Protein AF-A0A0W8JJV1-F1 (afdb_monomer)

Solvent-accessible surface area (backbone atoms only — not comparable to full-atom values): 6051 Å² total; per-residue (Å²): 138,85,85,78,83,78,82,80,78,82,78,80,49,69,57,56,30,38,71,72,65,42,28,28,62,51,19,22,53,38,11,50,70,58,45,74,84,75,52,68,75,64,50,47,76,51,38,89,70,52,61,69,45,19,51,52,20,21,54,55,14,33,59,64,47,35,38,43,93,52,21,30,60,43,9,46,69,66,56,85,80,84,60,72,34,67,90,46,96,44,20,68,58,17,52,54,32,19,46,59,18,32,55,57,48,72,73,113

Secondary structure (DSSP, 8-state):
----------PPPHHHHHHHT-HHHHHHHHHHTTPPPPPHHHHHTTSS--HHHHHHHHHHHHHHHT-HHHHHHHHHTTPPP-STTTTSTTHHHHHHHHHHHHHHHHT-

pLDDT: mean 92.49, std 11.28, range [46.62, 98.62]

Radius of gyration: 17.1 Å; Cα contacts (8 Å, |Δi|>4): 162; chains: 1; bounding box: 38×56×35 Å

Sequence (108 aa):
MVISLLLLGCSASEQSLATQGDWYQIGYRDGIAGHQQRSYQALHKLGAVQLADYDEGYDDGVTQYCNPDFAYQIGLSGQYYDGVCAGTPAGNQFRMEWQRGWDQYTSH

Nearest PDB structures (foldseek):
  1s94-assembly1_A  TM=2.126E-01  e=8.726E+00  Doryteuthis pealeii

Structure (mmCIF, N/CA/C/O backbone):
data_AF-A0A0W8JJV1-F1
#
_entry.id   AF-A0A0W8JJV1-F1
#
loop_
_atom_site.group_PDB
_atom_site.id
_atom_site.type_symbol
_atom_site.label_atom_id
_atom_site.label_alt_id
_atom_site.label_comp_id
_atom_site.label_asym_id
_atom_site.label_entity_id
_atom_site.label_seq_id
_atom_site.pdbx_PDB_ins_code
_atom_site.Cartn_x
_atom_site.Cartn_y
_atom_site.Cartn_z
_atom_site.occupancy
_atom_site.B_iso_or_equiv
_atom_site.auth_seq_id
_atom_site.auth_comp_id
_atom_site.auth_asym_id
_atom_site.auth_atom_id
_atom_site.pdbx_PDB_model_num
ATOM 1 N N . MET A 1 1 ? -6.068 44.130 -4.032 1.00 46.62 1 MET A N 1
ATOM 2 C CA . MET A 1 1 ? -6.461 43.352 -2.840 1.00 46.62 1 MET A CA 1
ATOM 3 C C . MET A 1 1 ? -6.608 41.908 -3.291 1.00 46.62 1 MET A C 1
ATOM 5 O O . MET A 1 1 ? -7.555 41.613 -4.004 1.00 46.62 1 MET A O 1
ATOM 9 N N . VAL A 1 2 ? -5.610 41.061 -3.029 1.00 55.41 2 VAL A N 1
ATOM 10 C CA . VAL A 1 2 ? -5.605 39.653 -3.461 1.00 55.41 2 VAL A CA 1
ATOM 11 C C . VAL A 1 2 ? -6.060 38.825 -2.265 1.00 55.41 2 VAL A C 1
ATOM 13 O O . VAL A 1 2 ? -5.383 38.802 -1.243 1.00 55.41 2 VAL A O 1
ATOM 16 N N . ILE A 1 3 ? -7.247 38.231 -2.361 1.00 61.06 3 ILE A N 1
ATOM 17 C CA . ILE A 1 3 ? -7.768 37.303 -1.356 1.00 61.06 3 ILE A CA 1
ATOM 18 C C . ILE A 1 3 ? -7.165 35.937 -1.681 1.00 61.06 3 ILE A C 1
ATOM 20 O O . ILE A 1 3 ? -7.613 35.254 -2.599 1.00 61.06 3 ILE A O 1
ATOM 24 N N . SER A 1 4 ? -6.112 35.564 -0.958 1.00 56.88 4 SER A N 1
ATOM 25 C CA . SER A 1 4 ? -5.569 34.208 -0.991 1.00 56.88 4 SER A CA 1
ATOM 26 C C . SER A 1 4 ? -6.452 33.309 -0.124 1.00 56.88 4 SER A C 1
ATOM 28 O O . SER A 1 4 ? -6.416 33.399 1.102 1.00 56.88 4 SER A O 1
ATOM 30 N N . LEU A 1 5 ? -7.264 32.455 -0.755 1.00 66.38 5 LEU A N 1
ATOM 31 C CA . LEU A 1 5 ? -7.949 31.351 -0.081 1.00 66.38 5 LEU A CA 1
ATOM 32 C C . LEU A 1 5 ? -6.898 30.309 0.330 1.00 66.38 5 LEU A C 1
ATOM 34 O O . LEU A 1 5 ? -6.390 29.560 -0.502 1.00 66.38 5 LEU A O 1
ATOM 38 N N . LEU A 1 6 ? -6.558 30.273 1.618 1.00 62.62 6 LEU A N 1
ATOM 39 C CA . LEU A 1 6 ? -5.810 29.170 2.215 1.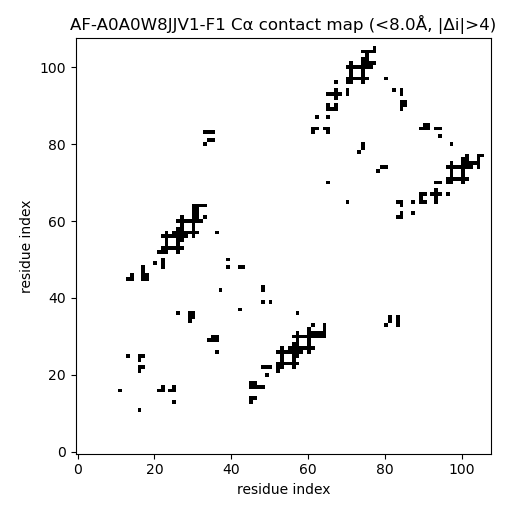00 62.62 6 LEU A CA 1
ATOM 40 C C . LEU A 1 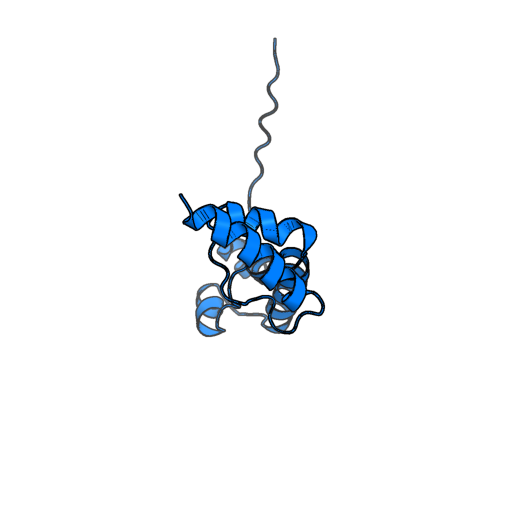6 ? -6.772 27.989 2.382 1.00 62.62 6 LEU A C 1
ATOM 42 O O . LEU A 1 6 ? -7.629 27.996 3.264 1.00 62.62 6 LEU A O 1
ATOM 46 N N . LEU A 1 7 ? -6.650 26.984 1.516 1.00 61.34 7 LEU A N 1
ATOM 47 C CA . LEU A 1 7 ? -7.309 25.693 1.695 1.00 61.34 7 LEU A CA 1
ATOM 48 C C . LEU A 1 7 ? -6.632 24.969 2.868 1.00 61.34 7 LEU A C 1
ATOM 50 O O . LEU A 1 7 ? -5.616 24.300 2.700 1.00 61.34 7 LEU A O 1
ATOM 54 N N . LEU A 1 8 ? -7.179 25.130 4.072 1.00 58.78 8 LEU A N 1
ATOM 55 C CA . LEU A 1 8 ? -6.830 24.295 5.219 1.00 58.78 8 LEU A CA 1
ATOM 56 C C . LEU A 1 8 ? -7.575 22.960 5.080 1.00 58.78 8 LEU A C 1
ATOM 58 O O . LEU A 1 8 ? -8.708 22.820 5.531 1.00 58.78 8 LEU A O 1
ATOM 62 N N . GLY A 1 9 ? -6.955 21.982 4.420 1.00 60.75 9 GLY A N 1
ATOM 63 C CA . GLY A 1 9 ? -7.421 20.599 4.474 1.00 60.75 9 GLY A CA 1
ATOM 64 C C . GLY A 1 9 ? -7.030 19.981 5.816 1.00 60.75 9 GLY A C 1
ATOM 65 O O . GLY A 1 9 ? -5.862 19.659 6.020 1.00 60.75 9 GLY A O 1
ATOM 66 N N . CYS A 1 10 ? -7.975 19.819 6.744 1.00 73.12 10 CYS A N 1
ATOM 67 C CA . CYS A 1 10 ? -7.743 19.008 7.941 1.00 73.12 10 CYS A CA 1
ATOM 68 C C . CYS A 1 10 ? -7.659 17.534 7.527 1.00 73.12 10 CYS A C 1
ATOM 70 O O . CYS A 1 10 ? -8.680 16.920 7.223 1.00 73.12 10 CYS A O 1
ATOM 72 N N . SER A 1 11 ? -6.456 16.955 7.513 1.00 78.44 11 SER A N 1
ATOM 73 C CA . SER A 1 11 ? -6.323 15.502 7.432 1.00 78.44 11 SER A CA 1
ATOM 74 C C . SER A 1 11 ? -6.717 14.893 8.778 1.00 78.44 11 SER A C 1
ATOM 76 O O . SER A 1 11 ? -6.249 15.315 9.838 1.00 78.44 11 SER A O 1
ATOM 78 N N . ALA A 1 12 ? -7.616 13.910 8.757 1.00 84.69 12 ALA A N 1
ATOM 79 C CA . ALA A 1 12 ? -7.942 13.157 9.960 1.00 84.69 12 ALA A CA 1
ATOM 80 C C . ALA A 1 12 ? -6.732 12.300 10.371 1.00 84.69 12 ALA A C 1
ATOM 82 O O . ALA A 1 12 ? -6.128 11.605 9.545 1.00 84.69 12 ALA A O 1
ATOM 83 N N . SER A 1 13 ? -6.367 12.340 11.653 1.00 92.69 13 SER A N 1
ATOM 84 C CA . SER A 1 13 ? -5.364 11.426 12.202 1.00 92.69 13 SER A CA 1
ATOM 85 C C . SER A 1 13 ? -5.927 10.004 12.293 1.00 92.69 13 SER A C 1
ATOM 87 O O . SER A 1 13 ? -7.134 9.819 12.434 1.00 92.69 13 SER A O 1
ATOM 89 N N . GLU A 1 14 ? -5.058 8.992 12.258 1.00 93.25 14 GLU A N 1
ATOM 90 C CA . GLU A 1 14 ? -5.474 7.588 12.423 1.00 93.25 14 GLU A CA 1
ATOM 91 C C . GLU A 1 14 ? -6.181 7.359 13.761 1.00 93.25 14 GLU A C 1
ATOM 93 O O . GLU A 1 14 ? -7.213 6.700 13.810 1.00 93.25 14 GLU A O 1
ATOM 98 N N . GLN A 1 15 ? -5.685 7.982 14.837 1.00 94.62 15 GLN A N 1
ATOM 99 C CA . GLN A 1 15 ? -6.322 7.910 16.151 1.00 94.62 15 GLN A CA 1
ATOM 100 C C . GLN A 1 15 ? -7.755 8.462 16.126 1.00 94.62 15 GLN A C 1
ATOM 102 O O . GLN A 1 15 ? -8.647 7.918 16.776 1.00 94.62 15 GLN A O 1
ATOM 107 N N . SER A 1 16 ? -7.978 9.541 15.368 1.00 95.31 16 SER A N 1
ATOM 108 C CA . SER A 1 16 ? -9.301 10.140 15.202 1.00 95.31 16 SER A CA 1
ATOM 109 C C . SER A 1 16 ? -10.231 9.221 14.408 1.00 95.31 16 SER A C 1
ATOM 111 O O . SER A 1 16 ? -11.379 9.046 14.808 1.00 95.31 16 SER A O 1
ATOM 113 N N . LEU A 1 17 ? -9.739 8.596 13.333 1.00 95.56 17 LEU A N 1
ATOM 114 C CA . LEU A 1 17 ? -10.499 7.617 12.545 1.00 95.56 17 LEU A CA 1
ATOM 115 C C . LEU A 1 17 ? -10.885 6.399 13.395 1.00 95.56 17 LEU A C 1
ATOM 117 O O . LEU A 1 17 ? -12.057 6.045 13.460 1.00 95.56 17 LEU A O 1
ATOM 121 N N . ALA A 1 18 ? -9.935 5.838 14.150 1.00 95.81 18 ALA A N 1
ATOM 122 C CA . ALA A 1 18 ? -10.181 4.705 15.042 1.00 95.81 18 ALA A CA 1
ATOM 123 C C . ALA A 1 18 ? -11.201 5.045 16.142 1.00 95.81 18 ALA A C 1
ATOM 125 O O . ALA A 1 18 ? -12.072 4.237 16.456 1.00 95.81 18 ALA A O 1
ATOM 126 N N . THR A 1 19 ? -11.141 6.262 16.695 1.00 95.19 19 THR A N 1
ATOM 127 C CA . THR A 1 19 ? -12.117 6.746 17.691 1.00 95.19 19 THR A CA 1
ATOM 128 C C . THR A 1 19 ? -13.516 6.918 17.090 1.00 95.19 19 THR A C 1
ATOM 130 O O . THR A 1 19 ? -14.509 6.699 17.777 1.00 95.19 19 THR A O 1
ATOM 133 N N . GLN A 1 20 ? -13.603 7.291 15.812 1.00 95.25 20 GLN A N 1
ATOM 134 C CA . GLN A 1 20 ? -14.860 7.398 15.064 1.00 95.25 20 GLN A CA 1
ATOM 135 C C . GLN A 1 20 ? -15.365 6.042 14.541 1.00 95.25 20 GLN A C 1
ATOM 137 O O . GLN A 1 20 ? -16.480 5.972 14.031 1.00 95.25 20 GLN A O 1
ATOM 142 N N . GLY A 1 21 ? -14.572 4.974 14.682 1.00 95.62 21 GLY A N 1
ATOM 143 C CA . GLY A 1 21 ? -14.887 3.638 14.176 1.00 95.62 21 GLY A CA 1
ATOM 144 C C . GLY A 1 21 ? -14.629 3.450 12.678 1.00 95.62 21 GLY A C 1
ATOM 145 O O . GLY A 1 21 ? -14.996 2.410 12.139 1.00 95.62 21 GLY A O 1
ATOM 146 N N . ASP A 1 22 ? -13.986 4.410 12.011 1.00 97.12 22 ASP A N 1
ATOM 147 C CA . ASP A 1 22 ? -13.701 4.378 10.573 1.00 97.12 22 ASP A CA 1
ATOM 148 C C . ASP A 1 22 ? -12.427 3.567 10.277 1.00 97.12 22 ASP A C 1
ATOM 150 O O . ASP A 1 22 ? -11.352 4.102 9.992 1.00 97.12 22 ASP A O 1
ATOM 154 N N . TRP A 1 23 ? -12.535 2.247 10.428 1.00 98.25 23 TRP A N 1
ATOM 155 C CA . TRP A 1 23 ? -11.430 1.314 10.195 1.00 98.25 23 TRP A CA 1
ATOM 156 C C . TRP A 1 23 ? -11.157 1.082 8.710 1.00 98.25 23 TRP A C 1
ATOM 158 O O . TRP A 1 23 ? -9.993 0.916 8.340 1.00 98.25 23 TRP A O 1
ATOM 168 N N . TYR A 1 24 ? -12.191 1.178 7.869 1.00 98.56 24 TYR A N 1
ATOM 169 C CA . TYR A 1 24 ? -12.064 1.152 6.413 1.00 98.56 24 TYR A CA 1
ATOM 170 C C . TYR A 1 24 ? -11.083 2.217 5.924 1.00 98.56 24 TYR A C 1
ATOM 172 O O . TYR A 1 24 ? -10.130 1.901 5.214 1.00 98.56 24 TYR A O 1
ATOM 180 N N . GLN A 1 25 ? -11.226 3.471 6.367 1.00 98.00 25 GLN A N 1
ATOM 181 C CA . GLN A 1 25 ? -10.332 4.535 5.917 1.00 98.00 25 GLN A CA 1
ATOM 182 C C . GLN A 1 25 ? -8.885 4.340 6.392 1.00 98.00 25 GLN A C 1
ATOM 184 O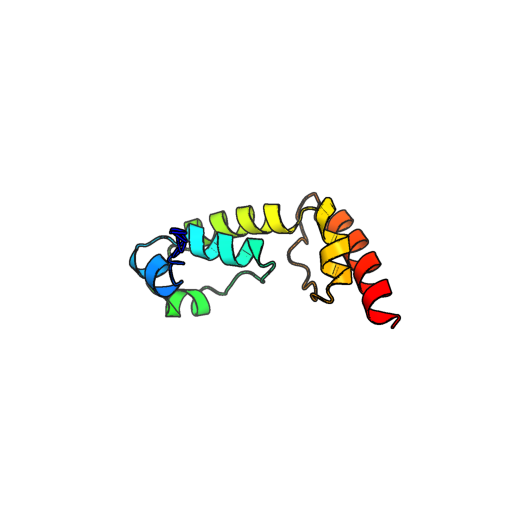 O . GLN A 1 25 ? -7.953 4.791 5.722 1.00 98.00 25 GLN A O 1
ATOM 189 N N . ILE A 1 26 ? -8.666 3.683 7.535 1.00 97.88 26 ILE A N 1
ATOM 190 C CA . ILE A 1 26 ? -7.314 3.330 7.996 1.00 97.88 26 ILE A CA 1
ATOM 191 C C . ILE A 1 26 ? -6.709 2.275 7.062 1.00 97.88 26 ILE A C 1
ATOM 193 O O . ILE A 1 26 ? -5.590 2.470 6.587 1.00 97.88 26 ILE A O 1
ATOM 197 N N . GLY A 1 27 ? -7.457 1.212 6.750 1.00 98.25 27 GLY A N 1
ATOM 198 C CA . GLY A 1 27 ? -7.031 0.165 5.817 1.00 98.25 27 GLY A CA 1
ATOM 199 C C . GLY A 1 27 ? -6.742 0.714 4.428 1.00 98.25 27 GLY A C 1
ATOM 200 O O . GLY A 1 27 ? -5.649 0.526 3.899 1.00 98.25 27 GLY A O 1
ATOM 201 N N . TYR A 1 28 ? -7.666 1.509 3.891 1.00 98.50 28 TYR A N 1
ATOM 202 C CA . TYR A 1 28 ? -7.518 2.155 2.592 1.00 98.50 28 TYR A CA 1
ATOM 203 C C . TYR A 1 28 ? -6.255 3.005 2.508 1.00 98.50 28 TYR A C 1
ATOM 205 O O . TYR A 1 28 ? -5.516 2.925 1.528 1.00 98.50 28 TYR A O 1
ATOM 213 N N . ARG A 1 29 ? -5.952 3.776 3.558 1.00 97.25 29 ARG A N 1
ATOM 214 C CA . ARG A 1 29 ? -4.729 4.587 3.625 1.00 97.25 29 ARG A CA 1
ATOM 215 C C . ARG A 1 29 ? -3.456 3.747 3.633 1.00 97.25 29 ARG A C 1
ATOM 217 O O . ARG A 1 29 ? -2.496 4.144 2.978 1.00 97.25 29 ARG A O 1
ATOM 224 N N . ASP A 1 30 ? -3.442 2.627 4.351 1.00 97.56 30 ASP A N 1
ATOM 225 C CA . ASP A 1 30 ? -2.312 1.694 4.331 1.00 97.56 30 ASP A CA 1
ATOM 226 C C . ASP A 1 30 ? -2.131 1.082 2.932 1.00 97.56 30 ASP A C 1
ATOM 228 O O . ASP A 1 30 ? -1.013 1.046 2.411 1.00 97.56 30 ASP A O 1
ATOM 232 N N . GLY A 1 31 ? -3.233 0.670 2.299 1.00 97.12 31 GLY A N 1
ATOM 233 C CA . GLY A 1 31 ? -3.234 0.065 0.970 1.00 97.12 31 GLY A CA 1
ATOM 234 C C . GLY A 1 31 ? -2.727 1.015 -0.118 1.00 97.12 31 GLY A C 1
ATOM 235 O O . GLY A 1 31 ? -1.794 0.670 -0.841 1.00 97.12 31 GLY A O 1
ATOM 236 N N . ILE A 1 32 ? -3.260 2.243 -0.203 1.00 96.94 32 ILE A N 1
ATOM 237 C CA . ILE A 1 32 ? -2.825 3.223 -1.222 1.00 96.94 32 ILE A CA 1
ATOM 238 C C . ILE A 1 32 ? -1.388 3.713 -1.012 1.00 96.94 32 ILE A C 1
ATOM 240 O O . ILE A 1 32 ? -0.757 4.193 -1.952 1.00 96.94 32 ILE A O 1
ATOM 244 N N . ALA A 1 33 ? -0.872 3.618 0.215 1.00 95.31 33 ALA A N 1
ATOM 245 C CA . ALA A 1 33 ? 0.519 3.926 0.520 1.00 95.31 33 ALA A CA 1
ATOM 246 C C . ALA A 1 33 ? 1.475 2.789 0.116 1.00 95.31 33 ALA A C 1
ATOM 248 O O . ALA A 1 33 ? 2.693 2.960 0.185 1.00 95.31 33 ALA A O 1
ATOM 249 N N . GLY A 1 34 ? 0.945 1.633 -0.300 1.00 95.62 34 GLY A N 1
ATOM 250 C CA . GLY A 1 34 ? 1.734 0.449 -0.627 1.00 95.62 34 GLY A CA 1
ATOM 251 C C . GLY A 1 34 ? 2.367 -0.203 0.600 1.00 95.62 34 GLY A C 1
ATOM 252 O O . GLY A 1 34 ? 3.407 -0.853 0.484 1.00 95.62 34 GLY A O 1
ATOM 253 N N . HIS A 1 35 ? 1.793 0.003 1.788 1.00 95.88 35 HIS A N 1
ATOM 254 C CA . HIS A 1 35 ? 2.273 -0.614 3.017 1.00 95.88 35 HIS A CA 1
ATOM 255 C C . HIS A 1 35 ? 1.752 -2.042 3.154 1.00 95.88 35 HIS A C 1
ATOM 257 O O . HIS A 1 35 ? 0.665 -2.382 2.687 1.00 95.88 35 HIS A O 1
ATOM 263 N N . GLN A 1 36 ? 2.529 -2.890 3.828 1.00 96.06 36 GLN A N 1
ATOM 264 C CA . GLN A 1 36 ? 2.033 -4.191 4.263 1.00 96.06 36 GLN A CA 1
ATOM 265 C C . GLN A 1 36 ? 0.862 -4.002 5.223 1.00 96.06 36 GLN A C 1
ATOM 267 O O . GLN A 1 36 ? 0.862 -3.081 6.047 1.00 96.06 36 GLN A O 1
ATOM 272 N N . GLN A 1 37 ? -0.100 -4.913 5.138 1.00 96.06 37 GLN A N 1
ATOM 273 C CA . GLN A 1 37 ? -1.223 -4.966 6.058 1.00 96.06 37 GLN A CA 1
ATOM 274 C C . GLN A 1 37 ? -0.712 -5.020 7.502 1.00 96.06 37 GLN A C 1
ATOM 276 O O . GLN A 1 37 ? 0.187 -5.799 7.848 1.00 96.06 37 GLN A O 1
ATOM 281 N N . ARG A 1 38 ? -1.263 -4.168 8.368 1.00 96.50 38 ARG A N 1
ATOM 282 C CA . ARG A 1 38 ? -0.849 -4.114 9.770 1.00 96.50 38 ARG A CA 1
ATOM 283 C C . ARG A 1 38 ? -1.367 -5.341 10.507 1.00 96.50 38 ARG A C 1
ATOM 285 O O . ARG A 1 38 ? -2.476 -5.815 10.285 1.00 96.50 38 ARG A O 1
ATOM 292 N N . SER A 1 39 ? -0.583 -5.825 11.468 1.00 97.25 39 SER A N 1
ATOM 293 C CA . SER A 1 39 ? -1.059 -6.882 12.358 1.00 97.25 39 SER A CA 1
ATOM 294 C C . SER A 1 39 ? -2.197 -6.378 13.246 1.00 97.25 39 SER A C 1
ATOM 296 O O . SER A 1 39 ? -2.221 -5.211 13.650 1.00 97.25 39 SER A O 1
ATOM 298 N N . TYR A 1 40 ? -3.084 -7.287 13.661 1.00 96.12 40 TYR A N 1
ATOM 299 C CA . TYR A 1 40 ? -4.134 -6.972 14.633 1.00 96.12 40 TYR A CA 1
ATOM 300 C C . TYR A 1 40 ? -3.573 -6.297 15.896 1.00 96.12 40 TYR A C 1
ATOM 302 O O . TYR A 1 40 ? -4.145 -5.336 16.397 1.00 96.12 40 TYR A O 1
ATOM 310 N N . GLN A 1 41 ? -2.407 -6.737 16.386 1.00 97.12 41 GLN A N 1
ATOM 311 C CA . GLN A 1 41 ? -1.756 -6.130 17.551 1.00 97.12 41 GLN A CA 1
ATOM 312 C C . GLN A 1 41 ? -1.359 -4.665 17.312 1.00 97.12 41 GLN A C 1
ATOM 314 O O . GLN A 1 41 ? -1.421 -3.863 18.242 1.00 97.12 41 GLN A O 1
ATOM 319 N N . ALA A 1 42 ? -0.928 -4.306 16.101 1.00 97.00 42 ALA A N 1
ATOM 320 C CA . ALA A 1 42 ? -0.611 -2.923 15.758 1.00 97.00 42 ALA A CA 1
ATOM 321 C C . ALA A 1 42 ? -1.881 -2.065 15.689 1.00 97.00 42 ALA A C 1
ATOM 323 O O . ALA A 1 42 ? -1.907 -0.984 16.274 1.00 97.00 42 ALA A O 1
ATOM 324 N N . LEU A 1 43 ? -2.943 -2.577 15.062 1.00 97.19 43 LEU A N 1
ATOM 325 C CA . LEU A 1 43 ? -4.245 -1.907 14.972 1.00 97.19 43 LEU A CA 1
ATOM 326 C C . LEU A 1 43 ? -4.888 -1.715 16.348 1.00 97.19 43 LEU A C 1
ATOM 328 O O . LEU A 1 43 ? -5.415 -0.649 16.651 1.00 97.19 43 LEU A O 1
ATOM 332 N N . HIS A 1 44 ? -4.762 -2.707 17.229 1.00 96.12 44 HIS A N 1
ATOM 333 C CA . HIS A 1 44 ? -5.334 -2.667 18.573 1.00 96.12 44 HIS A CA 1
ATOM 334 C C . HIS A 1 44 ? -4.730 -1.570 19.464 1.00 96.12 44 HIS A C 1
ATOM 336 O O . HIS A 1 44 ? -5.348 -1.155 20.440 1.00 96.12 44 HIS A O 1
ATOM 342 N N . LYS A 1 45 ? -3.550 -1.034 19.116 1.00 96.56 45 LYS A N 1
ATOM 343 C CA . LYS A 1 45 ? -2.983 0.149 19.790 1.00 96.56 45 LYS A CA 1
ATOM 344 C C . LYS A 1 45 ? -3.772 1.432 19.498 1.00 96.56 45 LYS A C 1
ATOM 346 O O . LYS A 1 45 ? -3.642 2.396 20.249 1.00 96.56 45 LYS A O 1
ATOM 351 N N . LEU A 1 46 ? -4.557 1.457 18.419 1.00 95.31 46 LEU A N 1
ATOM 352 C CA . LEU A 1 46 ? -5.378 2.601 18.021 1.00 95.31 46 LEU A CA 1
ATOM 353 C C . LEU A 1 46 ? -6.776 2.562 18.659 1.00 95.31 46 LEU A C 1
ATOM 355 O O . LEU A 1 46 ? -7.343 3.621 18.925 1.00 95.31 46 LEU A O 1
ATOM 359 N N . GLY A 1 47 ? -7.318 1.370 18.941 1.00 95.25 47 GLY A N 1
ATOM 360 C CA . GLY A 1 47 ? -8.635 1.205 19.561 1.00 95.25 47 GLY A CA 1
ATOM 361 C C . GLY A 1 47 ? -9.235 -0.197 19.406 1.00 95.25 47 GLY A C 1
ATOM 362 O O . GLY A 1 47 ? -8.542 -1.169 19.100 1.00 95.25 47 GLY A O 1
ATOM 363 N N . ALA A 1 48 ? -10.550 -0.299 19.624 1.00 95.69 48 ALA A N 1
ATOM 364 C CA . ALA A 1 48 ? -11.313 -1.522 19.380 1.00 95.69 48 ALA A CA 1
ATOM 365 C C . ALA A 1 48 ? -11.462 -1.754 17.865 1.00 95.69 48 ALA A C 1
ATOM 367 O O . ALA A 1 48 ? -12.243 -1.073 17.205 1.00 95.69 48 ALA A O 1
ATOM 368 N N . VAL A 1 49 ? -10.668 -2.684 17.331 1.00 97.25 49 VAL A N 1
ATOM 369 C CA . VAL A 1 49 ? -10.503 -2.915 15.888 1.00 97.25 49 VAL A CA 1
ATOM 370 C C . VAL A 1 49 ? -11.738 -3.575 15.282 1.00 97.25 49 VAL A C 1
ATOM 372 O O . VAL A 1 49 ? -12.152 -4.639 15.742 1.00 97.25 49 VAL A O 1
ATOM 375 N N . GLN A 1 50 ? -12.265 -2.991 14.203 1.00 97.62 50 GLN A N 1
ATOM 376 C CA . GLN A 1 50 ? -13.187 -3.661 13.282 1.00 97.62 50 GLN A CA 1
ATOM 377 C C . GLN A 1 50 ? -12.360 -4.227 12.122 1.00 97.62 50 GLN A C 1
ATOM 379 O O . GLN A 1 50 ? -12.063 -3.527 11.160 1.00 97.62 50 GLN A O 1
ATOM 384 N N . LEU A 1 51 ? -11.890 -5.471 12.274 1.00 97.50 51 LEU A N 1
ATOM 385 C CA . LEU A 1 51 ? -10.893 -6.043 11.359 1.00 97.50 51 LEU A CA 1
ATOM 386 C C . LEU A 1 51 ? -11.443 -6.228 9.939 1.00 97.50 51 LEU A C 1
ATOM 388 O O . LEU A 1 51 ? -10.732 -5.938 8.993 1.00 97.50 51 LEU A O 1
ATOM 392 N N . ALA A 1 52 ? -12.707 -6.638 9.802 1.00 98.19 52 ALA A N 1
ATOM 393 C CA . ALA A 1 52 ? -13.338 -6.804 8.493 1.00 98.19 52 ALA A CA 1
ATOM 394 C C . ALA A 1 52 ? -13.347 -5.493 7.688 1.00 98.19 52 ALA A C 1
ATOM 396 O O . ALA A 1 52 ? -12.922 -5.491 6.540 1.00 98.19 52 ALA A O 1
ATOM 397 N N . ASP A 1 53 ? -13.743 -4.380 8.316 1.00 98.44 53 ASP A N 1
ATOM 398 C CA . ASP A 1 53 ? -13.754 -3.059 7.678 1.00 98.44 53 ASP A CA 1
ATOM 399 C C . ASP A 1 53 ? -12.338 -2.618 7.278 1.00 98.44 53 ASP A C 1
ATOM 401 O O . ASP A 1 53 ? -12.134 -2.069 6.198 1.00 98.44 53 ASP A O 1
ATOM 405 N N . TYR A 1 54 ? -11.349 -2.854 8.151 1.00 98.62 54 TYR A N 1
ATOM 406 C CA . TYR A 1 54 ? -9.946 -2.551 7.857 1.00 98.62 54 TYR A CA 1
ATOM 407 C C . TYR A 1 54 ? -9.429 -3.360 6.665 1.00 98.62 54 TYR A C 1
ATOM 409 O O . TYR A 1 54 ? -8.802 -2.786 5.778 1.00 98.62 54 TYR A O 1
ATOM 417 N N . ASP A 1 55 ? -9.692 -4.666 6.644 1.00 98.25 55 ASP A N 1
ATOM 418 C CA . ASP A 1 55 ? -9.251 -5.567 5.581 1.00 98.25 55 ASP A CA 1
ATOM 419 C C . ASP A 1 55 ? -9.901 -5.185 4.240 1.00 98.25 55 ASP A C 1
ATOM 421 O O . ASP A 1 55 ? -9.204 -5.075 3.236 1.00 98.25 55 ASP A O 1
ATOM 425 N N . GLU A 1 56 ? -11.202 -4.873 4.236 1.00 98.50 56 GLU A N 1
ATOM 426 C CA . GLU A 1 56 ? -11.921 -4.391 3.048 1.00 98.50 56 GLU A CA 1
ATOM 427 C C . GLU A 1 56 ? -11.304 -3.097 2.501 1.00 98.50 56 GLU A C 1
ATOM 429 O O . GLU A 1 56 ? -10.964 -3.009 1.320 1.00 98.50 56 GLU A O 1
ATOM 434 N N . GLY A 1 57 ? -11.078 -2.107 3.371 1.00 98.50 57 GLY A N 1
ATOM 435 C CA . GLY A 1 57 ? -10.426 -0.865 2.967 1.00 98.50 57 GLY A CA 1
ATOM 436 C C . GLY A 1 57 ? -9.009 -1.097 2.446 1.00 98.50 57 GLY A C 1
ATOM 437 O O . GLY A 1 57 ? -8.611 -0.489 1.452 1.00 98.50 57 GLY A O 1
ATOM 438 N N . TYR A 1 58 ? -8.246 -1.980 3.093 1.00 98.50 58 TYR A N 1
ATOM 439 C CA . TYR A 1 58 ? -6.889 -2.330 2.681 1.00 98.50 58 TYR A CA 1
ATOM 440 C C . TYR A 1 58 ? -6.857 -2.928 1.276 1.00 98.50 58 TYR A C 1
ATOM 442 O O . TYR A 1 58 ? -6.089 -2.447 0.442 1.00 98.50 58 TYR A O 1
ATOM 450 N N . ASP A 1 59 ? -7.718 -3.902 0.989 1.00 97.31 59 ASP A N 1
ATOM 451 C CA . ASP A 1 59 ? -7.799 -4.553 -0.320 1.00 97.31 59 ASP A CA 1
ATOM 452 C C . ASP A 1 59 ? -8.171 -3.559 -1.435 1.00 97.31 59 ASP A C 1
ATOM 454 O O . ASP A 1 59 ? -7.555 -3.551 -2.512 1.00 97.31 59 ASP A O 1
ATOM 458 N N . ASP A 1 60 ? -9.114 -2.653 -1.164 1.00 97.94 60 ASP A N 1
ATOM 459 C CA . ASP A 1 60 ? -9.485 -1.581 -2.090 1.00 97.94 60 ASP A CA 1
ATOM 460 C C . ASP A 1 60 ? -8.320 -0.610 -2.327 1.00 97.94 60 ASP A C 1
ATOM 462 O O . ASP A 1 60 ? -8.030 -0.233 -3.469 1.00 97.94 60 ASP A O 1
ATOM 466 N N . GLY A 1 61 ? -7.601 -0.238 -1.266 1.00 97.94 61 GLY A N 1
ATOM 467 C CA . GLY A 1 61 ? -6.427 0.627 -1.348 1.00 97.94 61 GLY A CA 1
ATOM 468 C C . GLY A 1 61 ? -5.273 -0.017 -2.120 1.00 97.94 61 GLY A C 1
ATOM 469 O O . GLY A 1 61 ? -4.681 0.620 -2.995 1.00 97.94 61 GLY A O 1
ATOM 470 N N . VAL A 1 62 ? -4.982 -1.294 -1.854 1.00 97.50 62 VAL A N 1
ATOM 471 C CA . VAL A 1 62 ? -3.975 -2.081 -2.582 1.00 97.50 62 VAL A CA 1
ATOM 472 C C . VAL A 1 62 ? -4.350 -2.180 -4.054 1.00 97.50 62 VAL A C 1
ATOM 474 O O . VAL A 1 62 ? -3.486 -2.014 -4.911 1.00 97.50 62 VAL A O 1
ATOM 477 N N . THR A 1 63 ? -5.629 -2.360 -4.382 1.00 96.25 63 THR A N 1
ATOM 478 C CA . THR A 1 63 ? -6.092 -2.364 -5.776 1.00 96.25 63 THR A CA 1
ATOM 479 C C . THR A 1 63 ? -5.755 -1.052 -6.495 1.00 96.25 63 THR A C 1
ATOM 481 O O . THR A 1 63 ? -5.338 -1.090 -7.654 1.00 96.25 63 THR A O 1
ATOM 484 N N . GLN A 1 64 ? -5.855 0.099 -5.816 1.00 96.44 64 GLN A N 1
ATOM 485 C CA . GLN A 1 64 ? -5.438 1.389 -6.383 1.00 96.44 64 GLN A CA 1
ATOM 486 C C . GLN A 1 64 ? -3.916 1.508 -6.515 1.00 96.44 64 GLN A C 1
ATOM 488 O O . GLN A 1 64 ? -3.421 1.956 -7.551 1.00 96.44 64 GLN A O 1
ATOM 493 N N . TYR A 1 65 ? -3.169 1.106 -5.481 1.00 96.75 65 TYR A N 1
ATOM 494 C CA . TYR A 1 65 ? -1.705 1.143 -5.495 1.00 96.75 65 TYR A CA 1
ATOM 495 C C . TYR A 1 65 ? -1.133 0.261 -6.608 1.00 96.75 65 TYR A C 1
ATOM 497 O O . TYR A 1 65 ? -0.224 0.672 -7.323 1.00 96.75 65 TYR A O 1
ATOM 505 N N . CYS A 1 66 ? -1.710 -0.923 -6.812 1.00 96.88 66 CYS A N 1
ATOM 506 C CA . CYS A 1 66 ? -1.248 -1.937 -7.754 1.00 96.88 66 CYS A CA 1
ATOM 507 C C . CYS A 1 66 ? -1.610 -1.664 -9.217 1.00 96.88 66 CYS A C 1
ATOM 509 O 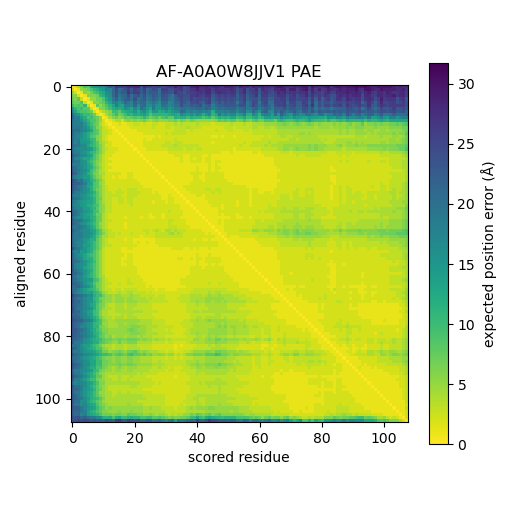O . CYS A 1 66 ? -1.650 -2.594 -10.026 1.00 96.88 66 CYS A O 1
ATOM 511 N N . ASN A 1 67 ? -1.831 -0.400 -9.576 1.00 96.62 67 ASN A N 1
ATOM 512 C CA . ASN A 1 67 ? -2.019 0.024 -10.952 1.00 96.62 67 ASN A CA 1
ATOM 513 C C . ASN A 1 67 ? -0.673 -0.002 -11.718 1.00 96.62 67 ASN A 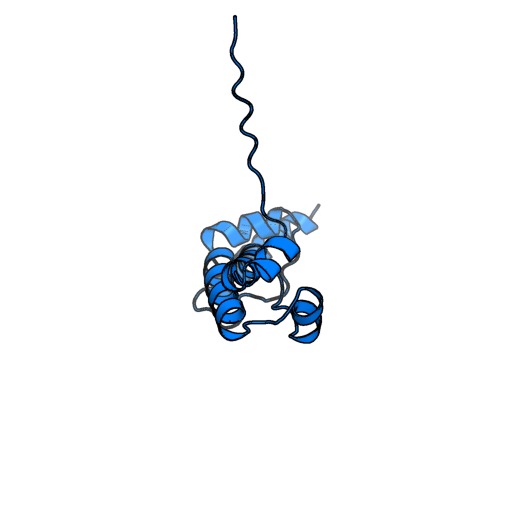C 1
ATOM 515 O O . ASN A 1 67 ? 0.222 0.797 -11.416 1.00 96.62 67 ASN A O 1
ATOM 519 N N . PRO A 1 68 ? -0.510 -0.874 -12.733 1.00 96.00 68 PRO A N 1
ATOM 520 C CA . PRO A 1 68 ? 0.734 -0.978 -13.492 1.00 96.00 68 PRO A CA 1
ATOM 521 C C . PRO A 1 68 ? 1.132 0.304 -14.229 1.00 96.00 68 PRO A C 1
ATOM 523 O O . PRO A 1 68 ? 2.324 0.518 -14.442 1.00 96.00 68 PRO A O 1
ATOM 526 N N . ASP A 1 69 ? 0.172 1.170 -14.572 1.00 96.81 69 ASP A N 1
ATOM 527 C CA . ASP A 1 69 ? 0.419 2.412 -15.316 1.00 96.81 69 ASP A CA 1
ATOM 528 C C . ASP A 1 69 ? 1.306 3.404 -14.543 1.00 96.81 69 ASP A C 1
ATOM 530 O O . ASP A 1 69 ? 1.950 4.264 -15.147 1.00 96.81 69 ASP A O 1
ATOM 534 N N . PHE A 1 70 ? 1.359 3.271 -13.211 1.00 95.75 70 PHE A N 1
ATOM 535 C CA . PHE A 1 70 ? 2.153 4.121 -12.318 1.00 95.75 70 PHE A CA 1
ATOM 536 C C . PHE A 1 70 ? 3.375 3.415 -11.717 1.00 95.75 70 PHE A C 1
ATOM 538 O O . PHE A 1 70 ? 4.238 4.059 -11.116 1.00 95.75 70 PHE A O 1
ATOM 545 N N . ALA A 1 71 ? 3.477 2.094 -11.877 1.00 97.50 71 ALA A N 1
ATOM 546 C CA . ALA A 1 71 ? 4.505 1.279 -11.237 1.00 97.50 71 ALA A CA 1
ATOM 547 C C . ALA A 1 71 ? 5.926 1.703 -11.639 1.00 97.50 71 ALA A C 1
ATOM 549 O O . ALA A 1 71 ? 6.817 1.793 -10.794 1.00 97.50 71 ALA A O 1
ATOM 550 N N . TYR A 1 72 ? 6.128 2.043 -12.914 1.00 97.88 72 TYR A N 1
ATOM 551 C CA . TYR A 1 72 ? 7.415 2.518 -13.419 1.00 97.88 72 TYR A CA 1
ATOM 552 C C . TYR A 1 72 ? 7.876 3.815 -12.745 1.00 97.88 72 TYR A C 1
ATOM 554 O O . TYR A 1 72 ? 9.033 3.931 -12.344 1.00 97.88 72 TYR A O 1
ATOM 562 N N . GLN A 1 73 ? 6.974 4.783 -12.580 1.00 97.38 73 GLN A N 1
ATOM 563 C CA . GLN A 1 73 ? 7.271 6.055 -11.924 1.00 97.38 73 GLN A CA 1
ATOM 564 C C . GLN A 1 73 ? 7.568 5.848 -10.433 1.00 97.38 73 GLN A C 1
ATOM 566 O O . GLN A 1 73 ? 8.469 6.496 -9.901 1.00 97.38 73 GLN A O 1
ATOM 571 N N . ILE A 1 74 ? 6.873 4.912 -9.775 1.00 96.50 74 ILE A N 1
ATOM 572 C CA . ILE A 1 74 ? 7.177 4.508 -8.395 1.00 96.50 74 ILE A CA 1
ATOM 573 C C . ILE A 1 74 ? 8.604 3.945 -8.317 1.00 96.50 74 ILE A C 1
ATOM 575 O O . ILE A 1 74 ? 9.389 4.399 -7.484 1.00 96.50 74 ILE A O 1
ATOM 579 N N . GLY A 1 75 ? 8.985 3.038 -9.219 1.00 97.06 75 GLY A N 1
ATOM 580 C CA . GLY A 1 75 ? 10.350 2.505 -9.286 1.00 97.06 75 GLY A CA 1
ATOM 581 C C . GLY A 1 75 ? 11.408 3.593 -9.501 1.00 97.06 75 GLY A C 1
ATOM 582 O O . GLY A 1 75 ? 12.396 3.647 -8.771 1.00 97.06 75 GLY A O 1
ATOM 583 N N . LEU A 1 76 ? 11.167 4.519 -10.437 1.00 97.50 76 LEU A N 1
ATOM 584 C CA . LEU A 1 76 ? 12.063 5.652 -10.717 1.00 97.50 76 LEU A CA 1
ATOM 585 C C . LEU A 1 76 ? 12.245 6.598 -9.526 1.00 97.50 76 LEU A C 1
ATOM 587 O O . LEU A 1 76 ? 13.273 7.263 -9.417 1.00 97.50 76 LEU A O 1
ATOM 591 N N . SER A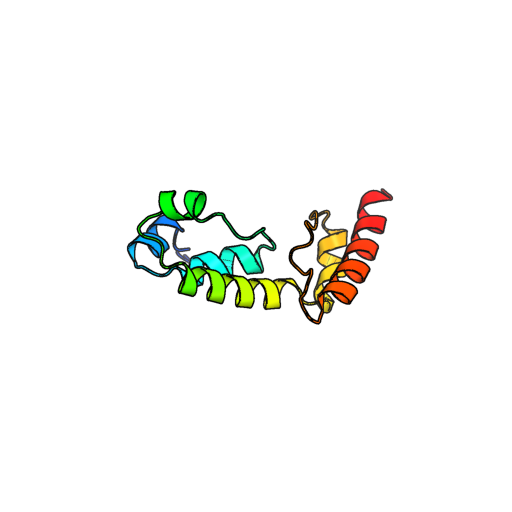 1 77 ? 11.247 6.689 -8.647 1.00 96.19 77 SER A N 1
ATOM 592 C CA . SER A 1 77 ? 11.320 7.531 -7.452 1.00 96.19 77 SER A CA 1
ATOM 593 C C . SER A 1 77 ? 12.185 6.937 -6.332 1.00 96.19 77 SER A C 1
ATOM 595 O O . SER A 1 77 ? 12.401 7.599 -5.317 1.00 96.19 77 SER A O 1
ATOM 597 N N . GLY A 1 78 ? 12.671 5.700 -6.492 1.00 95.44 78 GLY A N 1
ATOM 598 C CA . GLY A 1 78 ? 13.434 4.994 -5.462 1.00 95.44 78 GLY A CA 1
ATOM 599 C C . GLY A 1 78 ? 12.574 4.502 -4.296 1.00 95.44 78 GLY A C 1
ATOM 600 O O . GLY A 1 78 ? 13.096 4.188 -3.227 1.00 95.44 78 GLY A O 1
ATOM 601 N N . GLN A 1 79 ? 11.253 4.435 -4.472 1.00 94.00 79 GLN A N 1
ATOM 602 C CA . GLN A 1 79 ? 10.355 3.832 -3.491 1.00 94.00 79 GLN A CA 1
ATOM 603 C C . GLN A 1 79 ? 10.494 2.309 -3.554 1.00 94.00 79 GLN A C 1
ATOM 605 O O . GLN A 1 79 ? 10.193 1.690 -4.578 1.00 94.00 79 GLN A O 1
ATOM 610 N N . TYR A 1 80 ? 10.959 1.712 -2.457 1.00 93.06 80 TYR A N 1
ATOM 611 C CA . TYR A 1 80 ? 11.102 0.264 -2.348 1.00 93.06 80 TYR A CA 1
ATOM 612 C C . TYR A 1 80 ? 9.730 -0.421 -2.363 1.00 93.06 80 TYR A C 1
ATOM 614 O O . TYR A 1 80 ? 8.825 -0.021 -1.632 1.00 93.06 80 TYR A O 1
ATOM 622 N N . TYR A 1 81 ? 9.591 -1.467 -3.176 1.00 94.38 81 TYR A N 1
ATOM 623 C CA . TYR A 1 81 ? 8.371 -2.258 -3.277 1.00 94.38 81 TYR A CA 1
ATOM 624 C C . TYR A 1 81 ? 8.512 -3.572 -2.512 1.00 94.38 81 TYR A C 1
ATOM 626 O O . TYR A 1 81 ? 9.343 -4.416 -2.846 1.00 94.38 81 TYR A O 1
ATOM 634 N N . ASP A 1 82 ? 7.644 -3.772 -1.523 1.00 92.44 82 ASP A N 1
ATOM 635 C CA . ASP A 1 82 ? 7.705 -4.923 -0.618 1.00 92.44 82 ASP A CA 1
ATOM 636 C C . ASP A 1 82 ? 6.769 -6.080 -1.019 1.00 92.44 82 ASP A C 1
ATOM 638 O O . ASP A 1 82 ? 6.479 -6.981 -0.241 1.00 92.44 82 ASP A O 1
ATOM 642 N N . GLY A 1 83 ? 6.274 -6.090 -2.260 1.00 94.94 83 GLY A N 1
ATOM 643 C CA . GLY A 1 83 ? 5.491 -7.222 -2.759 1.00 94.94 83 GLY A CA 1
ATOM 644 C C . GLY A 1 83 ? 3.990 -7.179 -2.462 1.00 94.94 83 GLY A C 1
ATOM 645 O O . GLY A 1 83 ? 3.337 -8.190 -2.698 1.00 94.94 83 GLY A O 1
ATOM 646 N N . VAL A 1 84 ? 3.432 -6.048 -2.011 1.00 96.56 84 VAL A N 1
ATOM 647 C CA . VAL A 1 84 ? 1.999 -5.907 -1.652 1.00 96.56 84 VAL A CA 1
ATOM 648 C C . VAL A 1 84 ? 1.022 -6.241 -2.786 1.00 96.56 84 VAL A C 1
ATOM 650 O O . VAL A 1 84 ? -0.102 -6.647 -2.531 1.00 96.56 84 VAL A O 1
ATOM 653 N N . CYS A 1 85 ? 1.449 -6.140 -4.048 1.00 96.25 85 CYS A N 1
ATOM 654 C CA . CYS A 1 85 ? 0.614 -6.501 -5.195 1.00 96.25 85 CYS A CA 1
ATOM 655 C C . CYS A 1 85 ? 0.646 -7.996 -5.523 1.00 96.25 85 CYS A C 1
ATOM 657 O O . CYS A 1 85 ? 0.042 -8.419 -6.506 1.00 96.25 85 CYS A O 1
ATOM 659 N N . ALA A 1 86 ? 1.374 -8.819 -4.765 1.00 92.69 86 ALA A N 1
ATOM 660 C CA . ALA A 1 86 ? 1.361 -10.259 -4.970 1.00 92.69 86 ALA A CA 1
ATOM 661 C C . ALA A 1 86 ? -0.059 -10.813 -4.761 1.00 92.69 86 ALA A C 1
ATOM 663 O O . ALA A 1 86 ? -0.688 -10.564 -3.743 1.00 92.69 86 ALA A O 1
ATOM 664 N N . GLY A 1 87 ? -0.562 -11.576 -5.734 1.00 89.00 87 GLY A N 1
ATOM 665 C CA . GLY A 1 87 ? -1.914 -12.143 -5.683 1.00 89.00 87 GLY A CA 1
ATOM 666 C C . GLY A 1 87 ? -3.005 -11.262 -6.298 1.00 89.00 87 GLY A C 1
ATOM 667 O O . GLY A 1 87 ? -4.091 -11.773 -6.560 1.00 89.00 87 GLY A O 1
ATOM 668 N N . THR A 1 88 ? -2.724 -9.996 -6.628 1.00 92.62 88 THR A N 1
ATOM 669 C CA . THR A 1 88 ? -3.659 -9.180 -7.416 1.00 92.62 88 THR A CA 1
ATOM 670 C C . THR A 1 88 ? -3.565 -9.536 -8.907 1.00 92.62 88 THR A C 1
ATOM 672 O O . THR A 1 88 ? -2.497 -9.950 -9.377 1.00 92.62 88 THR A O 1
ATOM 675 N N . PRO A 1 89 ? -4.638 -9.343 -9.701 1.00 94.31 89 PRO A N 1
ATOM 676 C CA . PRO A 1 89 ? -4.610 -9.621 -11.141 1.00 94.31 89 PRO A CA 1
ATOM 677 C C . PRO A 1 89 ? -3.497 -8.872 -11.890 1.00 94.31 89 PRO A C 1
ATOM 679 O O . PRO A 1 89 ? -2.907 -9.402 -12.831 1.00 94.31 89 PRO A O 1
ATOM 682 N N . ALA A 1 90 ? -3.185 -7.653 -11.446 1.00 94.75 90 ALA A N 1
ATOM 683 C CA . ALA A 1 90 ? -2.185 -6.777 -12.047 1.00 94.75 90 ALA A CA 1
ATOM 684 C C . ALA A 1 90 ? -0.774 -6.944 -11.449 1.00 94.75 90 ALA A C 1
ATOM 686 O O . ALA A 1 90 ? 0.189 -6.385 -11.975 1.00 94.75 90 ALA A O 1
ATOM 687 N N . GLY A 1 91 ? -0.614 -7.729 -10.379 1.00 96.00 91 GLY A N 1
ATOM 688 C CA . GLY A 1 91 ? 0.605 -7.772 -9.569 1.00 96.00 91 GLY A CA 1
ATOM 689 C C . GLY A 1 91 ? 1.878 -8.157 -10.317 1.00 96.00 91 GLY A C 1
ATOM 690 O O . GLY A 1 91 ? 2.946 -7.596 -10.064 1.00 96.00 91 GLY A O 1
ATOM 691 N N . ASN A 1 92 ? 1.774 -9.085 -11.271 1.00 96.62 92 ASN A N 1
ATOM 692 C CA . ASN A 1 92 ? 2.910 -9.478 -12.108 1.00 96.62 92 ASN A CA 1
ATOM 693 C C . ASN A 1 92 ? 3.360 -8.329 -13.016 1.00 96.62 92 ASN A C 1
ATOM 695 O O . ASN A 1 92 ? 4.554 -8.051 -13.107 1.00 96.62 92 ASN A O 1
ATOM 699 N N . GLN A 1 93 ? 2.410 -7.642 -13.655 1.00 97.56 93 GLN A N 1
ATOM 700 C CA . GLN A 1 93 ? 2.704 -6.498 -14.515 1.00 97.56 93 GLN A CA 1
ATOM 701 C C . GLN A 1 93 ? 3.261 -5.331 -13.699 1.00 97.56 93 GLN A C 1
ATOM 703 O O . GLN A 1 93 ? 4.300 -4.785 -14.060 1.00 97.56 93 GLN A O 1
ATOM 708 N N . PHE A 1 94 ? 2.638 -5.022 -12.558 1.00 98.12 94 PHE A N 1
ATOM 709 C CA . PHE A 1 94 ? 3.110 -4.003 -11.625 1.00 98.12 94 PHE A CA 1
ATOM 710 C C . PHE A 1 94 ? 4.574 -4.233 -11.232 1.00 98.12 94 PHE A C 1
ATOM 712 O O . PHE A 1 94 ? 5.402 -3.336 -11.362 1.00 98.12 94 PHE A O 1
ATOM 719 N N . ARG A 1 95 ? 4.926 -5.458 -10.813 1.00 97.25 95 ARG A N 1
ATOM 720 C CA . ARG A 1 95 ? 6.299 -5.807 -10.417 1.00 97.25 95 ARG A CA 1
ATOM 721 C C . ARG A 1 95 ? 7.305 -5.566 -11.544 1.00 97.25 95 ARG A C 1
ATOM 723 O O . ARG A 1 95 ? 8.380 -5.040 -11.277 1.00 97.25 95 ARG A O 1
ATOM 730 N N . MET A 1 96 ? 6.981 -5.964 -12.777 1.00 97.56 96 MET A N 1
ATOM 731 C CA . MET A 1 96 ? 7.880 -5.781 -13.925 1.00 97.56 96 MET A CA 1
ATOM 732 C C . MET A 1 96 ? 8.118 -4.298 -14.226 1.00 97.56 96 MET A C 1
ATOM 734 O O . MET A 1 96 ? 9.256 -3.877 -14.422 1.00 97.56 96 MET A O 1
ATOM 738 N N . GLU A 1 97 ? 7.048 -3.506 -14.234 1.00 98.12 97 GLU A N 1
ATOM 739 C CA . GLU A 1 97 ? 7.108 -2.071 -14.508 1.00 98.12 97 GLU A CA 1
ATOM 740 C C . GLU A 1 97 ? 7.866 -1.318 -13.407 1.00 98.12 97 GLU A C 1
ATOM 742 O O . GLU A 1 97 ? 8.742 -0.505 -13.710 1.00 98.12 97 GLU A O 1
ATOM 747 N N . TRP A 1 98 ? 7.607 -1.649 -12.137 1.00 98.38 98 TRP A N 1
ATOM 748 C CA . TRP A 1 98 ? 8.364 -1.125 -11.001 1.00 98.38 98 TRP A CA 1
ATOM 749 C C . TRP A 1 98 ? 9.854 -1.466 -11.100 1.00 98.38 98 TRP A C 1
ATOM 751 O O . TRP A 1 98 ? 10.687 -0.570 -10.965 1.00 98.38 98 TRP A O 1
ATOM 761 N N . GLN A 1 99 ? 10.197 -2.723 -11.415 1.00 97.69 99 GLN A N 1
ATOM 762 C CA . GLN A 1 99 ? 11.591 -3.155 -11.549 1.00 97.69 99 GLN A CA 1
ATOM 763 C C . GLN A 1 99 ? 12.324 -2.348 -12.623 1.00 97.69 99 GLN A C 1
ATOM 765 O O . GLN A 1 99 ? 13.432 -1.881 -12.381 1.00 97.69 99 GLN A O 1
ATOM 770 N N . ARG A 1 100 ? 11.686 -2.102 -13.776 1.00 97.62 100 ARG A N 1
ATOM 771 C CA . ARG A 1 100 ? 12.275 -1.280 -14.845 1.00 97.62 100 ARG A CA 1
ATOM 772 C C . ARG A 1 100 ? 12.620 0.131 -14.359 1.00 97.62 100 ARG A C 1
ATOM 774 O O . ARG A 1 100 ? 13.665 0.664 -14.720 1.00 97.62 100 ARG A O 1
ATOM 781 N N . GLY A 1 101 ? 11.744 0.745 -13.562 1.00 97.69 101 GLY A N 1
ATOM 782 C CA . GLY A 1 101 ? 11.999 2.064 -12.980 1.00 97.69 101 GLY A CA 1
ATOM 783 C C . GLY A 1 101 ? 13.111 2.029 -11.931 1.00 97.69 101 GLY A C 1
ATOM 784 O O . GLY A 1 101 ? 13.989 2.889 -11.926 1.00 97.69 101 GLY A O 1
ATOM 785 N N . TRP A 1 102 ? 13.104 1.008 -11.075 1.00 97.88 102 TRP A N 1
ATOM 786 C CA . TRP A 1 102 ? 14.104 0.811 -10.028 1.00 9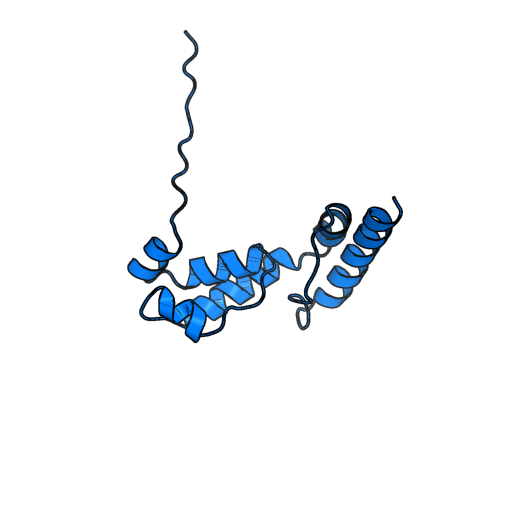7.88 102 TRP A CA 1
ATOM 787 C C . TRP A 1 102 ? 15.516 0.585 -10.587 1.00 97.88 102 TRP A C 1
ATOM 789 O O . TRP A 1 102 ? 16.481 1.186 -10.111 1.00 97.88 102 TRP A O 1
ATOM 799 N N . ASP A 1 103 ? 15.650 -0.234 -11.631 1.00 97.38 103 ASP A N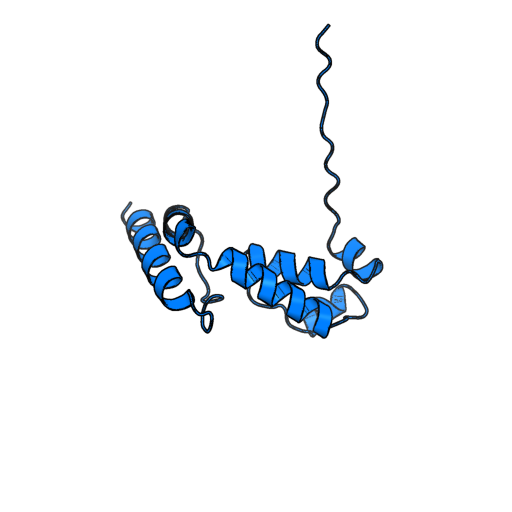 1
ATOM 800 C CA . ASP A 1 103 ? 16.930 -0.491 -12.300 1.00 97.38 103 ASP A CA 1
ATOM 801 C C . ASP A 1 103 ? 17.545 0.813 -12.816 1.00 97.38 103 ASP A C 1
ATOM 803 O O . ASP A 1 103 ? 18.736 1.063 -12.634 1.00 97.38 103 ASP A O 1
ATOM 807 N N . GLN A 1 104 ? 16.721 1.697 -13.383 1.00 96.69 104 GLN A N 1
ATOM 808 C CA . GLN A 1 104 ? 17.177 3.014 -13.807 1.00 96.69 104 GLN A CA 1
ATOM 809 C C . GLN A 1 104 ? 17.556 3.907 -12.616 1.00 96.69 104 GLN A C 1
ATOM 811 O O . GLN A 1 104 ? 18.608 4.545 -12.663 1.00 96.69 104 GLN A O 1
ATOM 816 N N . TYR A 1 105 ? 16.752 3.934 -11.547 1.00 96.62 105 TYR A N 1
ATOM 817 C CA . TYR A 1 105 ? 17.059 4.695 -10.329 1.00 96.62 105 TYR A CA 1
ATOM 818 C C . TYR A 1 105 ? 18.416 4.297 -9.723 1.00 96.62 105 TYR A C 1
ATOM 820 O O . TYR A 1 105 ? 19.196 5.165 -9.347 1.00 96.62 105 TYR A O 1
ATOM 828 N N . THR A 1 106 ? 18.718 2.997 -9.676 1.00 96.12 106 THR A N 1
ATOM 829 C CA . THR A 1 106 ? 19.957 2.458 -9.080 1.00 96.12 106 THR A CA 1
ATOM 830 C C . THR A 1 106 ? 21.180 2.477 -9.999 1.00 96.12 106 THR A C 1
ATOM 832 O O . THR A 1 106 ? 22.292 2.223 -9.540 1.00 96.12 106 THR A O 1
ATOM 835 N N . SER A 1 107 ? 21.002 2.765 -11.290 1.00 92.25 107 SER A N 1
ATOM 836 C CA . SER A 1 107 ? 22.098 2.822 -12.268 1.00 92.25 107 SER A CA 1
ATOM 837 C C . SER A 1 107 ? 22.924 4.122 -12.233 1.00 92.25 107 SER A C 1
ATOM 839 O O . SER A 1 107 ? 23.876 4.260 -13.007 1.00 92.25 107 SER A 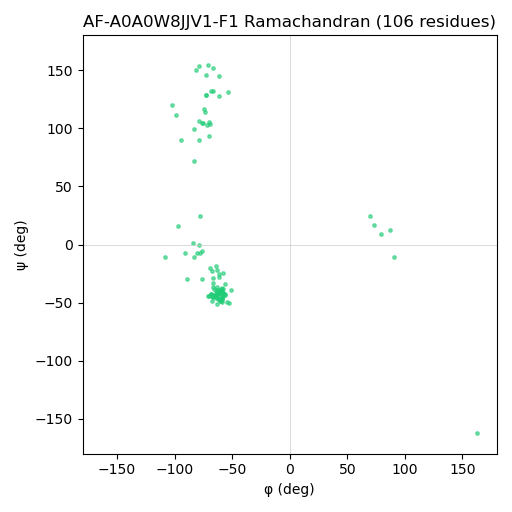O 1
ATOM 841 N N . HIS A 1 108 ? 22.576 5.056 -11.343 1.00 61.88 108 HIS A N 1
ATOM 842 C CA . HIS A 1 108 ? 23.205 6.366 -11.144 1.00 61.88 108 HIS A CA 1
ATOM 843 C C . HIS A 1 108 ? 23.839 6.486 -9.756 1.00 61.88 108 HIS A C 1
ATOM 845 O O . HIS A 1 108 ? 24.865 7.199 -9.663 1.00 61.88 108 HIS A O 1
#

Foldseek 3Di:
DDDDPDPPDDDDDLLNCVVVVNLLVVLLVCQLVLHDQDDPVVSPVSHDDPVVSSPNSNVVNVVNNLDLVCLLVCLLVVPDHPQSCPPPPSSVSSVVSSVNNVVVNVVD

Mean predicted aligned error: 5.56 Å